Protein AF-A0A2V9Y7H0-F1 (afdb_monomer_lite)

Sequence (139 aa):
MRGFFAFCVASGWLQTNPAKALKAPSVRHIPTLPYNAAEWEKIVWALDAYKEIHRQSPMKMCQKLRALALLMRYSGIRISDAVSLTQDRIDKKGRLFLYQAKTGEPVWIPLPKLVLEALTICDDGNTHYFWSGLGKLKT

Foldseek 3Di:
DQVVQVVCCVVVVDVDRPCPPPDDDDDDDDDDDDDDPVRVVVVLVCLVCVCVVVVVDDPLVSLLVNLLVLCCVQVVDDSLCSLQDFPVQADPQRWGWDADPPPRDIDTGRRDPVSVVSQVSQCPVARGSRDPPPDDRDD

Secondary structure (DSSP, 8-state):
-HHHHHHHHHTTS-SS-GGGSSPPP-----PPPPPPHHHHHHHHHHHHHHHHH-TTS-HHHHHHHHHHHHHHHHH---HHHHHT-BGGGB-TTSEEEEE-TTT--EEEEEPPHHHHHHHHHT--SSSBSS--S-S----

Radius of gyration: 22.31 Å; chains: 1; bounding box: 46×35×58 Å

Structure (mmCIF, N/CA/C/O backbone):
data_AF-A0A2V9Y7H0-F1
#
_entry.id   AF-A0A2V9Y7H0-F1
#
loop_
_atom_site.group_PDB
_atom_site.id
_atom_site.type_symbol
_atom_site.label_atom_id
_atom_site.label_alt_id
_atom_site.label_comp_id
_atom_site.label_asym_id
_atom_site.label_entity_id
_atom_site.label_seq_id
_atom_site.pdbx_PDB_ins_code
_atom_site.Cartn_x
_atom_site.Cartn_y
_atom_site.Cartn_z
_atom_site.occupancy
_atom_site.B_iso_or_equiv
_atom_site.auth_seq_id
_atom_site.auth_comp_id
_atom_site.auth_asym_id
_atom_site.auth_atom_id
_atom_site.pdbx_PDB_model_num
ATOM 1 N N . MET A 1 1 ? -16.865 10.735 26.036 1.00 77.94 1 MET A N 1
ATOM 2 C CA . MET A 1 1 ? -17.541 11.245 27.255 1.00 77.94 1 MET A CA 1
ATOM 3 C C . MET A 1 1 ? -18.646 10.336 27.788 1.00 77.94 1 MET A C 1
ATOM 5 O O . MET A 1 1 ? -18.520 9.910 28.924 1.00 77.94 1 MET A O 1
ATOM 9 N N . ARG A 1 2 ? -19.689 9.966 27.022 1.00 86.62 2 ARG A N 1
ATOM 10 C CA . ARG A 1 2 ? -20.765 9.087 27.547 1.00 86.62 2 ARG A CA 1
ATOM 11 C C . ARG A 1 2 ? -20.278 7.731 28.072 1.00 86.62 2 ARG A C 1
ATOM 13 O O . ARG A 1 2 ? -20.721 7.326 29.138 1.00 86.62 2 ARG A O 1
ATOM 20 N N . GLY A 1 3 ? -19.361 7.074 27.353 1.00 89.75 3 GLY A N 1
ATOM 21 C CA . GLY A 1 3 ? -18.765 5.800 27.781 1.00 89.75 3 GLY A CA 1
ATOM 22 C C . GLY A 1 3 ? -17.920 5.923 29.053 1.00 89.75 3 GLY A C 1
ATOM 23 O O . GLY A 1 3 ? -18.039 5.096 29.944 1.00 89.75 3 GLY A O 1
ATOM 24 N N . PHE A 1 4 ? -17.151 7.007 29.186 1.00 92.88 4 PHE A N 1
ATOM 25 C CA . PHE A 1 4 ? -16.364 7.293 30.389 1.00 92.88 4 PHE A CA 1
ATOM 26 C C . PHE A 1 4 ? -17.251 7.463 31.632 1.00 92.88 4 PHE A C 1
ATOM 28 O O . PHE A 1 4 ? -17.041 6.792 32.633 1.00 92.88 4 PHE A O 1
ATOM 35 N N . PHE A 1 5 ? -18.307 8.282 31.561 1.00 94.38 5 PHE A N 1
ATOM 36 C CA . PHE A 1 5 ? -19.220 8.445 32.699 1.00 94.38 5 PHE A CA 1
ATOM 37 C C . PHE A 1 5 ? -20.080 7.206 32.969 1.00 94.38 5 PHE A C 1
ATOM 39 O O . PHE A 1 5 ? -20.456 6.977 34.112 1.00 94.38 5 PHE A O 1
ATOM 46 N N . ALA A 1 6 ? -20.377 6.390 31.952 1.00 93.75 6 ALA A N 1
ATOM 47 C CA . ALA A 1 6 ? -21.014 5.091 32.166 1.00 93.75 6 ALA A CA 1
ATOM 48 C C . ALA A 1 6 ? -20.104 4.154 32.977 1.00 93.75 6 ALA A C 1
ATOM 50 O O . ALA A 1 6 ? -20.582 3.511 33.906 1.00 93.75 6 ALA A O 1
ATOM 51 N N . PHE A 1 7 ? -18.799 4.147 32.685 1.00 94.88 7 PHE A N 1
ATOM 52 C CA . PHE A 1 7 ? -17.804 3.450 33.498 1.00 94.88 7 PHE A CA 1
ATOM 53 C C . PHE A 1 7 ? -17.752 4.002 34.932 1.00 94.88 7 PHE A C 1
ATOM 55 O O . PHE A 1 7 ? -17.840 3.223 35.869 1.00 94.88 7 PHE A O 1
ATOM 62 N N . CYS A 1 8 ? -17.699 5.324 35.134 1.00 95.31 8 CYS A N 1
ATOM 63 C CA . CYS A 1 8 ? -17.681 5.903 36.486 1.00 95.31 8 CYS A CA 1
ATOM 64 C C . CYS A 1 8 ? -18.932 5.566 37.312 1.00 95.31 8 CYS A C 1
ATOM 66 O O . CYS A 1 8 ? -18.821 5.381 38.520 1.00 95.31 8 CYS A O 1
ATOM 68 N N . VAL A 1 9 ? -20.107 5.474 36.678 1.00 95.25 9 VAL A N 1
ATOM 69 C CA . VAL A 1 9 ? -21.338 5.031 37.351 1.00 95.25 9 VAL A CA 1
ATOM 70 C C . VAL A 1 9 ? -21.275 3.543 37.696 1.00 95.25 9 VAL A C 1
ATOM 72 O O . VAL A 1 9 ? -21.584 3.171 38.822 1.00 95.25 9 VAL A O 1
ATOM 75 N N . ALA A 1 10 ? -20.819 2.695 36.769 1.00 95.06 10 ALA A N 1
ATOM 76 C CA . ALA A 1 10 ? -20.647 1.261 37.021 1.00 95.06 10 ALA A CA 1
ATOM 77 C C . ALA A 1 10 ? -19.619 0.974 38.132 1.00 95.06 10 ALA A C 1
ATOM 79 O O . ALA A 1 10 ? -19.797 0.046 38.914 1.00 95.06 10 ALA A O 1
ATOM 80 N N . SER A 1 11 ? -18.581 1.805 38.234 1.00 95.44 11 SER A N 1
ATOM 81 C CA . SER A 1 11 ? -17.563 1.753 39.289 1.00 95.44 11 SER A CA 1
ATOM 82 C C . SER A 1 11 ? -18.007 2.411 40.606 1.00 95.44 11 SER A C 1
ATOM 84 O O . SER A 1 11 ? -17.225 2.459 41.552 1.00 95.44 11 SER A O 1
ATOM 86 N N . GLY A 1 12 ? -19.229 2.954 40.680 1.00 94.25 12 GLY A N 1
ATOM 87 C CA . GLY A 1 12 ? -19.784 3.588 41.883 1.00 94.25 12 GLY A CA 1
ATOM 88 C C . GLY A 1 12 ? -19.212 4.970 42.221 1.00 94.25 12 GLY A C 1
ATOM 89 O O . GLY A 1 12 ? -19.507 5.514 43.280 1.00 94.25 12 GLY A O 1
ATOM 90 N N . TRP A 1 13 ? -18.401 5.563 41.343 1.00 95.62 13 TRP A N 1
ATOM 91 C CA . TRP A 1 13 ? -17.777 6.878 41.556 1.00 95.62 13 TRP A CA 1
ATOM 92 C C . TRP A 1 13 ? -18.730 8.037 41.266 1.00 95.62 13 TRP A C 1
ATOM 94 O O . TRP A 1 13 ? -18.530 9.154 41.737 1.00 95.62 13 TRP A O 1
ATOM 104 N N . LEU A 1 14 ? -19.764 7.779 40.468 1.00 93.25 14 LEU A N 1
ATOM 105 C CA . LEU A 1 14 ? -20.828 8.722 40.153 1.00 93.25 14 LEU A CA 1
ATOM 106 C C . LEU A 1 14 ? -22.178 8.029 40.287 1.00 93.25 14 LEU A C 1
ATOM 108 O O . LEU A 1 14 ? -22.329 6.866 39.936 1.00 93.25 14 LEU A O 1
ATOM 112 N N . GLN A 1 15 ? -23.184 8.770 40.738 1.00 91.75 15 GLN A N 1
ATOM 113 C CA . GLN A 1 15 ? -24.548 8.246 40.851 1.00 91.75 15 GLN A CA 1
ATOM 114 C C . GLN A 1 15 ? -25.296 8.282 39.512 1.00 91.75 15 GLN A C 1
ATOM 116 O O . GLN A 1 15 ? -26.168 7.461 39.245 1.00 91.75 15 GLN A O 1
ATOM 121 N N . THR A 1 16 ? -24.966 9.240 38.641 1.00 91.12 16 THR A N 1
ATOM 122 C CA . THR A 1 16 ? -25.641 9.423 37.351 1.00 91.12 16 THR A CA 1
ATOM 123 C C . THR A 1 16 ? -24.658 9.819 36.250 1.00 91.12 16 THR A C 1
ATOM 125 O O . THR A 1 16 ? -23.556 10.297 36.513 1.00 91.12 16 THR A O 1
ATOM 128 N N . ASN A 1 17 ? -25.049 9.598 34.989 1.00 91.75 17 ASN A N 1
ATOM 129 C CA . ASN A 1 17 ? -24.241 9.946 33.820 1.00 91.75 17 ASN A CA 1
ATOM 130 C C . ASN A 1 17 ? -24.643 11.334 33.279 1.00 91.75 17 ASN A C 1
ATOM 132 O O . ASN A 1 17 ? -25.646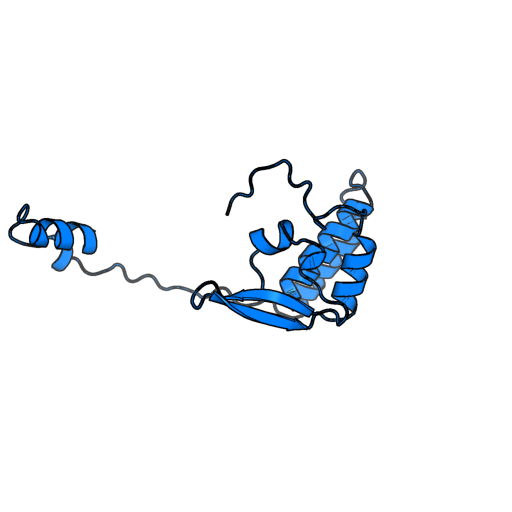 11.427 32.561 1.00 91.75 17 ASN A O 1
ATOM 136 N N . PRO A 1 18 ? -23.860 12.400 33.538 1.00 90.75 18 PRO A N 1
ATOM 137 C CA . PRO A 1 18 ? -24.207 13.761 33.118 1.00 90.75 18 PRO A CA 1
ATOM 138 C C . PRO A 1 18 ? -24.204 13.937 31.591 1.00 90.75 18 PRO A C 1
ATOM 140 O O . PRO A 1 18 ? -24.923 14.771 31.050 1.00 90.75 18 PRO A O 1
ATOM 143 N N . ALA A 1 19 ? -23.454 13.112 30.853 1.00 90.12 19 ALA A N 1
ATOM 144 C CA . ALA A 1 19 ? -23.386 13.195 29.393 1.00 90.12 19 ALA A CA 1
ATOM 145 C C . ALA A 1 19 ? -24.586 12.543 28.679 1.00 90.12 19 ALA A C 1
ATOM 147 O O . ALA A 1 19 ? -24.658 12.576 27.444 1.00 90.12 19 ALA A O 1
ATOM 148 N N . LYS A 1 20 ? -25.521 11.937 29.423 1.00 87.62 20 LYS A N 1
ATOM 149 C CA . LYS A 1 20 ? -26.718 11.295 28.860 1.00 87.62 20 LYS A CA 1
ATOM 150 C C . LYS A 1 20 ? -27.711 12.323 28.299 1.00 87.62 20 LYS A C 1
ATOM 152 O O . LYS A 1 20 ? -28.337 12.046 27.282 1.00 87.62 20 LYS A O 1
ATOM 157 N N . ALA A 1 21 ? -27.788 13.508 28.910 1.00 87.31 21 ALA A N 1
ATOM 158 C CA . ALA A 1 21 ? -28.668 14.601 28.487 1.00 87.31 21 ALA A CA 1
ATOM 159 C C . ALA A 1 21 ? -28.138 15.394 27.276 1.00 87.31 21 ALA A C 1
ATOM 161 O O . ALA A 1 21 ? -28.899 16.054 26.576 1.00 87.31 21 ALA A O 1
ATOM 162 N N . LEU A 1 22 ? -26.833 15.323 27.000 1.00 88.56 22 LEU A N 1
ATOM 163 C CA . LEU A 1 22 ? -26.222 16.033 25.877 1.00 88.56 22 LEU A CA 1
ATOM 164 C C . LEU A 1 22 ? -26.597 15.355 24.564 1.00 88.56 22 LEU A C 1
ATOM 166 O O . LEU A 1 22 ? -26.280 14.183 24.393 1.00 88.56 22 LEU A O 1
ATOM 170 N N . LYS A 1 23 ? -27.203 16.062 23.607 1.00 85.00 23 LYS A N 1
ATOM 171 C CA . LYS A 1 23 ? -27.418 15.532 22.250 1.00 85.00 23 LYS A CA 1
ATOM 172 C C . LYS A 1 23 ? -26.067 15.333 21.554 1.00 85.00 23 LYS A C 1
ATOM 174 O O . LYS A 1 23 ? -25.180 16.174 21.664 1.00 85.00 23 LYS A O 1
ATOM 179 N N . ALA A 1 24 ? -25.900 14.215 20.846 1.00 83.62 24 ALA A N 1
ATOM 180 C CA . ALA A 1 24 ? -24.690 14.003 20.058 1.00 83.62 24 ALA A CA 1
ATOM 181 C C . ALA A 1 24 ? -24.620 15.056 18.934 1.00 83.62 24 ALA A C 1
ATOM 183 O O . ALA A 1 24 ? -25.660 15.348 18.331 1.00 83.62 24 ALA A O 1
ATOM 184 N N . PRO A 1 25 ? -23.437 15.625 18.644 1.00 84.69 25 PRO A N 1
ATOM 185 C CA . PRO A 1 25 ? -23.288 16.534 17.520 1.00 84.69 25 PRO A CA 1
ATOM 186 C C . PRO A 1 25 ? -23.669 15.805 16.229 1.00 84.69 25 PRO A C 1
ATOM 188 O O . PRO A 1 25 ? -23.200 14.699 15.958 1.00 84.69 25 PRO A O 1
ATOM 191 N N . SER A 1 26 ? -24.547 16.423 15.445 1.00 84.44 26 SER A N 1
ATOM 192 C CA . SER A 1 26 ? -24.938 15.901 14.140 1.00 84.44 26 SER A CA 1
ATOM 193 C C . SER A 1 26 ? -23.890 16.322 13.120 1.00 84.44 26 SER A C 1
ATOM 195 O O . SER A 1 26 ? -23.922 17.446 12.625 1.00 84.44 26 SER A O 1
ATOM 197 N N . VAL A 1 27 ? -22.951 15.433 12.815 1.00 86.56 27 VAL A N 1
ATOM 198 C CA . VAL A 1 27 ? -21.958 15.668 11.765 1.00 86.56 27 VAL A CA 1
ATOM 199 C C . VAL A 1 27 ? -22.497 15.107 10.456 1.00 86.56 27 VAL A C 1
ATOM 201 O O . VAL A 1 27 ? -22.761 13.910 10.346 1.00 86.56 27 VAL A O 1
ATOM 204 N N . ARG A 1 28 ? -22.650 15.966 9.443 1.00 84.69 28 ARG A N 1
ATOM 205 C CA . ARG A 1 28 ? -22.936 15.517 8.079 1.00 84.69 28 ARG A CA 1
ATOM 206 C C . ARG A 1 28 ? -21.645 14.965 7.482 1.00 84.69 28 ARG A C 1
ATOM 208 O O . ARG A 1 28 ? -20.797 15.723 7.025 1.00 84.69 28 ARG A O 1
ATOM 215 N N . HIS A 1 29 ? -21.488 13.648 7.519 1.00 82.81 29 HIS A N 1
ATOM 216 C CA . HIS A 1 29 ? -20.353 12.987 6.892 1.00 82.81 29 HIS A CA 1
ATOM 217 C C . HIS A 1 29 ? -20.577 12.921 5.380 1.00 82.81 29 HIS A C 1
ATOM 219 O O . HIS A 1 29 ? -21.467 12.211 4.910 1.00 82.81 29 HIS A O 1
ATOM 225 N N . ILE A 1 30 ? -19.785 13.672 4.618 1.00 85.50 30 ILE A N 1
ATOM 226 C CA . ILE A 1 30 ? -19.732 13.526 3.164 1.00 85.50 30 ILE A CA 1
ATOM 227 C C . ILE A 1 30 ? -18.724 12.405 2.888 1.00 85.50 30 ILE A C 1
ATOM 229 O O . ILE A 1 30 ? -17.561 12.552 3.264 1.00 85.50 30 ILE A O 1
ATOM 233 N N . PRO A 1 31 ? -19.143 11.267 2.310 1.00 85.75 31 PRO A N 1
ATOM 234 C CA . PRO A 1 31 ? -18.224 10.173 2.041 1.00 85.75 31 PRO A CA 1
ATOM 235 C C . PRO A 1 31 ? -17.175 10.603 1.015 1.00 85.75 31 PRO A C 1
ATOM 237 O O . PRO A 1 31 ? -17.491 11.266 0.026 1.00 85.75 31 PRO A O 1
ATOM 240 N N . THR A 1 32 ? -15.929 10.189 1.231 1.00 85.75 32 THR A N 1
ATOM 241 C CA . THR A 1 32 ? -14.894 10.280 0.202 1.00 85.75 32 THR A CA 1
ATOM 242 C C . THR A 1 32 ? -15.293 9.377 -0.961 1.00 85.75 32 THR A C 1
ATOM 244 O O . THR A 1 32 ? -15.453 8.169 -0.786 1.00 85.75 32 THR A O 1
ATOM 247 N N . LEU A 1 33 ? -15.495 9.969 -2.137 1.00 88.56 33 LEU A N 1
ATOM 248 C CA . LEU A 1 33 ? -15.827 9.231 -3.350 1.00 88.56 33 LEU A CA 1
ATOM 249 C C . LEU A 1 33 ? -14.559 8.635 -3.980 1.00 88.56 33 LEU A C 1
ATOM 251 O O . LEU A 1 33 ? -13.479 9.216 -3.843 1.00 88.56 33 LEU A O 1
ATOM 255 N N . PRO A 1 34 ? -14.663 7.484 -4.666 1.00 88.00 34 PRO A N 1
ATOM 256 C CA . PRO A 1 34 ? -13.552 6.958 -5.444 1.00 88.00 34 PRO A CA 1
ATOM 257 C C . PRO A 1 34 ? -13.225 7.897 -6.609 1.00 88.00 34 PRO A C 1
ATOM 259 O O . PRO A 1 34 ? -14.119 8.537 -7.163 1.00 88.00 34 PRO A O 1
ATOM 262 N N . TYR A 1 35 ? -11.956 7.917 -7.018 1.00 92.12 35 TYR A N 1
ATOM 263 C CA . TYR A 1 35 ? -11.539 8.657 -8.205 1.00 92.12 35 TYR A CA 1
ATOM 264 C C . TYR A 1 35 ? -12.293 8.177 -9.443 1.00 92.12 35 TYR A C 1
ATOM 266 O O . TYR A 1 35 ? -12.372 6.968 -9.710 1.00 92.12 35 TYR A O 1
ATOM 274 N N . ASN A 1 36 ? -12.808 9.127 -10.216 1.00 94.56 36 ASN A N 1
ATOM 275 C CA . ASN A 1 36 ? -13.384 8.842 -11.523 1.00 94.56 36 ASN A CA 1
ATOM 276 C C . ASN A 1 36 ? -12.281 8.577 -12.570 1.00 94.56 36 ASN A C 1
ATOM 278 O O . ASN A 1 36 ? -11.086 8.711 -12.300 1.00 94.56 36 ASN A O 1
ATOM 282 N N . ALA A 1 37 ? -12.679 8.174 -13.779 1.00 94.56 37 ALA A N 1
ATOM 283 C CA . ALA A 1 37 ? -11.737 7.815 -14.841 1.00 94.56 37 ALA A CA 1
ATOM 284 C C . ALA A 1 37 ? -10.814 8.979 -15.250 1.00 94.56 37 ALA A C 1
ATOM 286 O O . ALA A 1 37 ? -9.615 8.769 -15.409 1.00 94.56 37 ALA A O 1
ATOM 287 N N . ALA A 1 38 ? -11.344 10.201 -15.348 1.00 96.94 38 ALA A N 1
ATOM 288 C CA . ALA A 1 38 ? -10.567 11.383 -15.724 1.00 96.94 38 ALA A CA 1
ATOM 289 C C . ALA A 1 38 ? -9.591 11.816 -14.617 1.00 96.94 38 ALA A C 1
ATOM 291 O O . ALA A 1 38 ? -8.480 12.263 -14.888 1.00 96.94 38 ALA A O 1
ATOM 292 N N . GLU A 1 39 ? -9.979 11.679 -13.349 1.00 96.31 39 GLU A N 1
ATOM 293 C CA . GLU A 1 39 ? -9.075 11.902 -12.215 1.00 96.31 39 GLU A CA 1
ATOM 294 C C . GLU A 1 39 ? -7.960 10.859 -12.179 1.00 96.31 39 GLU A C 1
ATOM 296 O O . GLU A 1 39 ? -6.799 11.201 -11.959 1.00 96.31 39 GLU A O 1
ATOM 301 N N . TRP A 1 40 ? -8.297 9.596 -12.441 1.00 95.69 40 TRP A N 1
ATOM 302 C CA . TRP A 1 40 ? -7.312 8.527 -12.522 1.00 95.69 40 TRP A CA 1
ATOM 303 C C . TRP A 1 40 ? -6.313 8.748 -13.661 1.00 95.69 40 TRP A C 1
ATOM 305 O O . TRP A 1 40 ? -5.112 8.597 -13.456 1.00 95.69 40 TRP A O 1
ATOM 315 N N . GLU A 1 41 ? -6.783 9.175 -14.831 1.00 96.31 41 GLU A N 1
ATOM 316 C CA . GLU A 1 41 ? -5.919 9.528 -15.959 1.00 96.31 41 GLU A CA 1
ATOM 317 C C . GLU A 1 41 ? -4.930 10.643 -15.593 1.00 96.31 41 GLU A C 1
ATOM 319 O O . GLU A 1 41 ? -3.734 10.513 -15.850 1.00 96.31 41 GLU A O 1
ATOM 324 N N . LYS A 1 42 ? -5.390 11.692 -14.897 1.00 97.31 42 LYS A N 1
ATOM 325 C CA . LYS A 1 42 ? -4.513 12.766 -14.399 1.00 97.31 42 LYS A CA 1
ATOM 326 C C . LYS A 1 42 ? -3.455 12.253 -13.423 1.00 97.31 42 LYS A C 1
ATOM 328 O O . LYS A 1 42 ? -2.315 12.708 -13.479 1.00 97.31 42 LYS A O 1
ATOM 333 N N . ILE A 1 43 ? -3.811 11.315 -12.541 1.00 96.12 43 ILE A N 1
ATOM 334 C CA . ILE A 1 43 ? -2.860 10.688 -11.610 1.00 96.12 43 ILE A CA 1
ATOM 335 C C . ILE A 1 43 ? -1.792 9.914 -12.388 1.00 96.12 43 ILE A C 1
ATOM 337 O O . ILE A 1 43 ? -0.603 10.092 -12.131 1.00 96.12 43 ILE A O 1
ATOM 341 N N . VAL A 1 44 ? -2.196 9.085 -13.354 1.00 94.88 44 VAL A N 1
ATOM 342 C CA . VAL A 1 44 ? -1.261 8.300 -14.175 1.00 94.88 44 VAL A CA 1
ATOM 343 C C . VAL A 1 44 ? -0.348 9.217 -14.989 1.00 94.88 44 VAL A C 1
ATOM 345 O O . VAL A 1 44 ? 0.866 9.029 -14.971 1.00 94.88 44 VAL A O 1
ATOM 348 N N . TRP A 1 45 ? -0.904 10.257 -15.612 1.00 96.00 45 TRP A N 1
ATOM 349 C CA . TRP A 1 45 ? -0.127 11.258 -16.341 1.00 96.00 45 TRP A CA 1
ATOM 350 C C . TRP A 1 45 ? 0.896 11.961 -15.441 1.00 96.00 45 TRP A C 1
ATOM 352 O O . TRP A 1 45 ? 2.055 12.114 -15.821 1.00 96.00 45 TRP A O 1
ATOM 362 N N . ALA A 1 46 ? 0.506 12.337 -14.220 1.00 96.25 46 ALA A N 1
ATOM 363 C CA . ALA A 1 46 ? 1.418 12.955 -13.261 1.00 96.25 46 ALA A CA 1
ATOM 364 C C . ALA A 1 46 ? 2.559 12.010 -12.844 1.00 96.25 46 ALA A C 1
ATOM 366 O O . ALA A 1 46 ? 3.684 12.466 -12.645 1.00 96.25 46 ALA A O 1
ATOM 367 N N . LEU A 1 47 ? 2.296 10.702 -12.743 1.00 95.19 47 LEU A N 1
ATOM 368 C CA . LEU A 1 47 ? 3.330 9.695 -12.477 1.00 95.19 47 LEU A CA 1
ATOM 369 C C . LEU A 1 47 ? 4.323 9.576 -13.640 1.00 95.19 47 LEU A C 1
ATOM 371 O O . LEU A 1 47 ? 5.518 9.422 -13.392 1.00 95.19 47 LEU A O 1
ATOM 375 N N . ASP A 1 48 ? 3.849 9.681 -14.882 1.00 91.69 48 ASP A N 1
ATOM 376 C CA . ASP A 1 48 ? 4.703 9.664 -16.078 1.00 91.69 48 ASP A CA 1
ATOM 377 C C . ASP A 1 48 ? 5.531 10.953 -16.210 1.00 91.69 48 ASP A C 1
ATOM 379 O O . ASP A 1 48 ? 6.731 10.904 -16.483 1.00 91.69 48 ASP A O 1
ATOM 383 N N . ALA A 1 49 ? 4.933 12.108 -15.916 1.00 94.50 49 ALA A N 1
ATOM 384 C CA . ALA A 1 49 ? 5.613 13.403 -15.932 1.00 94.50 49 ALA A CA 1
ATOM 385 C C . ALA A 1 49 ? 6.542 13.633 -14.722 1.00 94.50 49 ALA A C 1
ATOM 387 O O . ALA A 1 49 ? 7.344 14.572 -14.728 1.00 94.50 49 ALA A O 1
ATOM 388 N N . TYR A 1 50 ? 6.464 12.798 -13.679 1.00 94.25 50 TYR A N 1
ATOM 389 C CA . TYR A 1 50 ? 7.166 13.015 -12.410 1.00 94.25 50 TYR A CA 1
ATOM 390 C C . TYR A 1 50 ? 8.676 13.208 -12.592 1.00 94.25 50 TYR A C 1
ATOM 392 O O . TYR A 1 50 ? 9.262 14.091 -11.967 1.00 94.25 50 TYR A O 1
ATOM 400 N N . LYS A 1 51 ? 9.312 12.424 -13.471 1.00 92.81 51 LYS A N 1
ATOM 401 C CA . LYS A 1 51 ? 10.759 12.505 -13.724 1.00 92.81 51 LYS A CA 1
ATOM 402 C C . LYS A 1 51 ? 11.170 13.807 -14.421 1.00 92.81 51 LYS A C 1
ATOM 404 O O . LYS A 1 51 ? 12.241 14.336 -14.122 1.00 92.81 51 LYS A O 1
ATOM 409 N N . GLU A 1 52 ? 10.322 14.337 -15.298 1.00 93.19 52 GLU A N 1
ATOM 410 C CA . GLU A 1 52 ? 10.573 15.600 -16.001 1.00 93.19 52 GLU A CA 1
ATOM 411 C C . GLU A 1 52 ? 10.534 16.796 -15.047 1.00 93.19 52 GLU A C 1
ATOM 413 O O . GLU A 1 52 ? 11.341 17.720 -15.169 1.00 93.19 52 GLU A O 1
ATOM 418 N N . ILE A 1 53 ? 9.638 16.741 -14.057 1.00 92.75 53 ILE A N 1
ATOM 419 C CA . ILE A 1 53 ? 9.492 17.757 -13.008 1.00 92.75 53 ILE A CA 1
ATOM 420 C C . ILE A 1 53 ? 10.597 17.594 -11.952 1.00 92.75 53 ILE A C 1
ATOM 422 O O . ILE A 1 53 ? 11.268 18.556 -11.578 1.00 92.75 53 ILE A O 1
ATOM 426 N N . HIS A 1 54 ? 10.838 16.363 -11.498 1.00 92.88 54 HIS A N 1
ATOM 427 C CA . HIS A 1 54 ? 11.822 16.021 -10.472 1.00 92.88 54 HIS A CA 1
ATOM 428 C C . HIS A 1 54 ? 13.050 15.341 -11.084 1.00 92.88 54 HIS A C 1
ATOM 430 O O . HIS A 1 54 ? 13.349 14.172 -10.824 1.00 92.88 54 HIS A O 1
ATOM 436 N N . ARG A 1 55 ? 13.818 16.101 -11.874 1.00 92.69 55 ARG A N 1
ATOM 437 C CA . ARG A 1 55 ? 14.983 15.586 -12.621 1.00 92.69 55 ARG A CA 1
ATOM 438 C C . ARG A 1 55 ? 16.052 14.927 -11.750 1.00 92.69 55 ARG A C 1
ATOM 440 O O . ARG A 1 55 ? 16.739 14.028 -12.224 1.00 92.69 55 ARG A O 1
ATOM 447 N N . GLN A 1 56 ? 16.170 15.325 -10.485 1.00 94.00 56 GLN A N 1
ATOM 448 C CA . GLN A 1 56 ? 17.123 14.745 -9.531 1.00 94.00 56 GLN A CA 1
ATOM 449 C C . GLN A 1 56 ? 16.673 13.386 -8.970 1.00 94.00 56 GLN A C 1
ATOM 451 O O . GLN A 1 56 ? 17.507 12.619 -8.494 1.00 94.00 56 GLN A O 1
ATOM 456 N N . SER A 1 57 ? 15.380 13.051 -9.046 1.00 92.81 57 SER A N 1
ATOM 457 C CA . SER A 1 57 ? 14.869 11.780 -8.532 1.00 92.81 57 SER A CA 1
ATOM 458 C C . SER A 1 57 ? 15.430 10.601 -9.336 1.00 92.81 57 SER A C 1
ATOM 460 O O . SER A 1 57 ? 15.390 10.630 -10.573 1.00 92.81 57 SER A O 1
ATOM 462 N N . PRO A 1 58 ? 15.930 9.533 -8.688 1.00 93.06 58 PRO A N 1
ATOM 463 C CA . PRO A 1 58 ? 16.365 8.332 -9.394 1.00 93.06 58 PRO A CA 1
ATOM 464 C C . PRO A 1 58 ? 15.225 7.734 -10.227 1.00 93.06 58 PRO A C 1
ATOM 466 O O . PRO A 1 58 ? 14.079 7.703 -9.774 1.00 93.06 58 PRO A O 1
ATOM 469 N N . MET A 1 59 ? 15.529 7.199 -11.416 1.00 91.69 59 MET A N 1
ATOM 470 C CA . MET A 1 59 ? 14.524 6.534 -12.269 1.00 91.69 59 MET A CA 1
ATOM 471 C C . MET A 1 59 ? 13.761 5.451 -11.495 1.00 91.69 59 MET A C 1
ATOM 473 O O . MET A 1 59 ? 12.539 5.348 -11.549 1.00 91.69 59 MET A O 1
ATOM 477 N N . LYS A 1 60 ? 14.501 4.722 -10.664 1.00 91.50 60 LYS A N 1
ATOM 478 C CA . LYS A 1 60 ? 13.992 3.680 -9.785 1.00 91.50 60 LYS A CA 1
ATOM 479 C C . LYS A 1 60 ? 12.934 4.162 -8.793 1.00 91.50 60 LYS A C 1
ATOM 481 O O . LYS A 1 60 ? 11.956 3.470 -8.546 1.00 91.50 60 LYS A O 1
ATOM 486 N N . MET A 1 61 ? 13.100 5.368 -8.247 1.00 92.06 61 MET A N 1
ATOM 487 C CA . MET A 1 61 ? 12.100 5.975 -7.366 1.00 92.06 61 MET A CA 1
ATOM 488 C C . MET A 1 61 ? 10.809 6.281 -8.134 1.00 92.06 61 MET A C 1
ATOM 490 O O . MET A 1 61 ? 9.720 6.042 -7.624 1.00 92.06 61 MET A O 1
ATOM 494 N N . CYS A 1 62 ? 10.924 6.746 -9.380 1.00 93.94 62 CYS A N 1
ATOM 495 C CA . CYS A 1 62 ? 9.773 7.030 -10.241 1.00 93.94 62 CYS A CA 1
ATOM 496 C C . CYS A 1 62 ? 8.986 5.743 -10.547 1.00 93.94 62 CYS A C 1
ATOM 498 O O . CYS A 1 62 ? 7.762 5.710 -10.426 1.00 93.94 62 CYS A O 1
ATOM 500 N N . GLN A 1 63 ? 9.700 4.655 -10.856 1.00 94.88 63 GLN A N 1
ATOM 501 C CA . GLN A 1 63 ? 9.115 3.326 -11.065 1.00 94.88 63 GLN A CA 1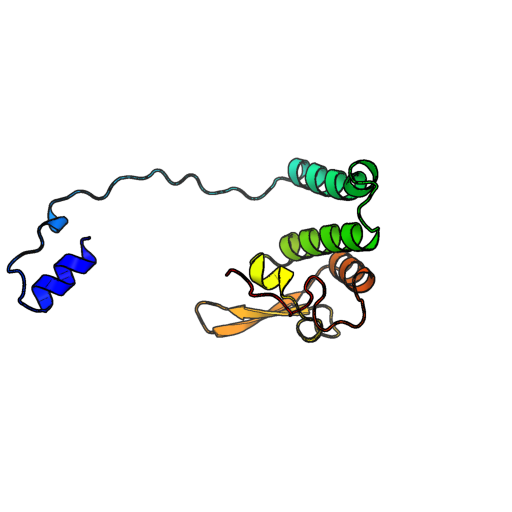
ATOM 502 C C . GLN A 1 63 ? 8.408 2.814 -9.802 1.00 94.88 63 GLN A C 1
ATOM 504 O O . GLN A 1 63 ? 7.255 2.390 -9.878 1.00 94.88 63 GLN A O 1
ATOM 509 N N . LYS A 1 64 ? 9.051 2.940 -8.632 1.00 95.12 64 LYS A N 1
ATOM 510 C CA . LYS A 1 64 ? 8.465 2.563 -7.336 1.00 95.12 64 LYS A CA 1
ATOM 511 C C . LYS A 1 64 ? 7.209 3.359 -7.006 1.00 95.12 64 LYS A C 1
ATOM 513 O O . LYS A 1 64 ? 6.228 2.774 -6.557 1.00 95.12 64 LYS A O 1
ATOM 518 N N . LEU A 1 65 ? 7.202 4.662 -7.278 1.00 95.75 65 LEU A N 1
ATOM 519 C CA . LEU A 1 65 ? 6.029 5.507 -7.069 1.00 95.75 65 LEU A CA 1
ATOM 520 C C . LEU A 1 65 ? 4.849 5.056 -7.943 1.00 95.75 65 LEU A C 1
ATOM 522 O O . LEU A 1 65 ? 3.728 4.922 -7.447 1.00 95.75 65 LEU A O 1
ATOM 526 N N . ARG A 1 66 ? 5.108 4.757 -9.223 1.00 96.31 66 ARG A N 1
ATOM 527 C CA . ARG A 1 66 ? 4.088 4.230 -10.139 1.00 96.31 66 ARG A CA 1
ATOM 528 C C . ARG A 1 66 ? 3.565 2.872 -9.672 1.00 96.31 66 ARG A C 1
ATOM 530 O O . ARG A 1 66 ? 2.354 2.691 -9.576 1.00 96.31 66 ARG A O 1
ATOM 537 N N . ALA A 1 67 ? 4.453 1.939 -9.335 1.00 97.12 67 ALA A N 1
ATOM 538 C CA . ALA A 1 67 ? 4.074 0.611 -8.859 1.00 97.12 67 ALA A CA 1
ATOM 539 C C . ALA A 1 67 ? 3.254 0.667 -7.558 1.00 97.12 67 ALA A C 1
ATOM 541 O O . ALA A 1 67 ? 2.249 -0.034 -7.447 1.00 97.12 67 ALA A O 1
ATOM 542 N N . LEU A 1 68 ? 3.615 1.544 -6.615 1.00 97.12 68 LEU A N 1
ATOM 543 C CA . LEU A 1 68 ? 2.871 1.745 -5.369 1.00 97.12 68 LEU A CA 1
ATOM 544 C C . LEU A 1 68 ? 1.445 2.255 -5.630 1.00 97.12 68 LEU A C 1
ATOM 546 O O . LEU A 1 68 ? 0.484 1.724 -5.069 1.00 97.12 68 LEU A O 1
ATOM 550 N N . ALA A 1 69 ? 1.290 3.248 -6.513 1.00 96.69 69 ALA A N 1
ATOM 551 C CA . ALA A 1 69 ? -0.022 3.787 -6.871 1.00 96.69 69 ALA A CA 1
ATOM 552 C C . ALA A 1 69 ? -0.918 2.730 -7.540 1.00 96.69 69 ALA A C 1
ATOM 554 O O . ALA A 1 69 ? -2.097 2.606 -7.199 1.00 96.69 69 ALA A O 1
ATOM 555 N N . LEU A 1 70 ? -0.355 1.932 -8.455 1.00 96.81 70 LEU A N 1
ATOM 556 C CA . LEU A 1 70 ? -1.063 0.837 -9.121 1.00 96.81 70 LEU A CA 1
ATOM 557 C C . LEU A 1 70 ? -1.457 -0.263 -8.128 1.00 96.81 70 LEU A C 1
ATOM 559 O O . LEU A 1 70 ? -2.612 -0.689 -8.109 1.00 96.81 70 LEU A O 1
ATOM 563 N N . LEU A 1 71 ? -0.535 -0.675 -7.257 1.00 97.25 71 LEU A N 1
ATOM 564 C CA . LEU A 1 71 ? -0.811 -1.645 -6.202 1.00 97.25 71 LEU A CA 1
ATOM 565 C C . LEU A 1 71 ? -1.990 -1.191 -5.338 1.00 97.25 71 LEU A C 1
ATOM 567 O O . LEU A 1 71 ? -2.956 -1.938 -5.188 1.00 97.25 71 LEU A O 1
ATOM 571 N N . MET A 1 72 ? -1.954 0.035 -4.815 1.00 95.69 72 MET A N 1
ATOM 572 C CA . MET A 1 72 ? -3.038 0.574 -3.988 1.00 95.69 72 MET A CA 1
ATOM 573 C C . MET A 1 72 ? -4.368 0.635 -4.749 1.00 95.69 72 MET A C 1
ATOM 575 O O . MET A 1 72 ? -5.403 0.243 -4.210 1.00 95.69 72 MET A O 1
ATOM 579 N N . ARG A 1 73 ? -4.345 1.072 -6.015 1.00 95.19 73 ARG A N 1
ATOM 580 C CA . ARG A 1 73 ? -5.548 1.200 -6.848 1.00 95.19 73 ARG A CA 1
ATOM 581 C C . ARG A 1 73 ? -6.267 -0.129 -7.063 1.00 95.19 73 ARG A C 1
ATOM 583 O O . ARG A 1 73 ? -7.496 -0.150 -7.019 1.00 95.19 73 ARG A O 1
ATOM 590 N N . TYR A 1 74 ? -5.514 -1.194 -7.330 1.00 95.69 74 TYR A N 1
ATOM 591 C CA . TYR A 1 74 ? -6.071 -2.485 -7.740 1.00 95.69 74 TYR A CA 1
ATOM 592 C C . TYR A 1 74 ? -6.210 -3.498 -6.599 1.00 95.69 74 TYR A C 1
ATOM 594 O O . TYR A 1 74 ? -6.973 -4.447 -6.744 1.00 95.69 74 TYR A O 1
ATOM 602 N N . SER A 1 75 ? -5.520 -3.305 -5.470 1.00 94.12 75 SER A N 1
ATOM 603 C CA . SER A 1 75 ? -5.641 -4.195 -4.302 1.00 94.12 75 SER A CA 1
ATOM 604 C C . SER A 1 75 ? -6.503 -3.627 -3.173 1.00 94.12 75 SER A C 1
ATOM 606 O O . SER A 1 75 ? -7.017 -4.393 -2.362 1.00 94.12 75 SER A O 1
ATOM 608 N N . GLY A 1 76 ? -6.670 -2.301 -3.098 1.00 91.19 76 GLY A N 1
ATOM 609 C CA . GLY A 1 76 ? -7.443 -1.649 -2.036 1.00 91.19 76 GLY A CA 1
ATOM 610 C C . GLY A 1 76 ? -6.826 -1.762 -0.636 1.00 91.19 76 GLY A C 1
ATOM 611 O O . GLY A 1 76 ? -7.524 -1.544 0.355 1.00 91.19 76 GLY A O 1
ATOM 612 N N . ILE A 1 77 ? -5.542 -2.115 -0.531 1.00 92.75 77 ILE A N 1
ATOM 613 C CA . ILE A 1 77 ? -4.840 -2.202 0.755 1.00 92.75 77 ILE A CA 1
ATOM 614 C C . ILE A 1 77 ? -4.520 -0.816 1.323 1.00 92.75 77 ILE A C 1
ATOM 616 O O . ILE A 1 77 ? -4.442 0.177 0.595 1.00 92.75 77 ILE A O 1
ATOM 620 N N . ARG A 1 78 ? -4.310 -0.744 2.643 1.00 91.06 78 ARG A N 1
ATOM 621 C CA . ARG A 1 78 ? -3.908 0.504 3.303 1.00 91.06 78 ARG A CA 1
ATOM 622 C C . ARG A 1 78 ? -2.514 0.913 2.845 1.00 91.06 78 ARG A C 1
ATOM 624 O O . ARG A 1 78 ? -1.666 0.066 2.584 1.00 91.06 78 ARG A O 1
ATOM 631 N N . ILE A 1 79 ? -2.257 2.220 2.822 1.00 92.56 79 ILE A N 1
ATOM 632 C CA . ILE A 1 79 ? -0.956 2.760 2.410 1.00 92.56 79 ILE A CA 1
ATOM 633 C C . ILE A 1 79 ? 0.203 2.208 3.253 1.00 92.56 79 ILE A C 1
ATOM 635 O O . ILE A 1 79 ? 1.255 1.906 2.701 1.00 92.56 79 ILE A O 1
ATOM 639 N N . SER A 1 80 ? 0.001 2.008 4.561 1.00 91.56 80 SER A N 1
ATOM 640 C CA . SER A 1 80 ? 1.003 1.399 5.444 1.00 91.56 80 SER A CA 1
ATOM 641 C C . SER A 1 80 ? 1.383 -0.008 4.992 1.00 91.56 80 SER A C 1
ATOM 643 O O . SER A 1 80 ? 2.566 -0.325 4.921 1.00 91.56 80 SER A O 1
ATOM 645 N N . ASP A 1 81 ? 0.376 -0.811 4.646 1.00 92.31 81 ASP A N 1
ATOM 646 C CA . ASP A 1 81 ? 0.516 -2.210 4.241 1.00 92.31 81 ASP A CA 1
ATOM 647 C C . ASP A 1 81 ? 1.112 -2.307 2.828 1.00 92.31 81 ASP A C 1
ATOM 649 O O . ASP A 1 81 ? 1.876 -3.220 2.528 1.00 92.31 81 ASP A O 1
ATOM 653 N N . ALA A 1 82 ? 0.800 -1.339 1.959 1.00 95.06 82 ALA A N 1
ATOM 654 C CA . ALA A 1 82 ? 1.390 -1.231 0.630 1.00 95.06 82 ALA A CA 1
ATOM 655 C C . ALA A 1 82 ? 2.883 -0.893 0.695 1.00 95.06 82 ALA A C 1
ATOM 657 O O . ALA A 1 82 ? 3.686 -1.523 0.014 1.00 95.06 82 ALA A O 1
ATOM 658 N N . VAL A 1 83 ? 3.268 0.086 1.520 1.00 94.12 83 VAL A N 1
ATOM 659 C CA . VAL A 1 83 ? 4.671 0.510 1.664 1.00 94.12 83 VAL A CA 1
ATOM 660 C C . VAL A 1 83 ? 5.522 -0.599 2.286 1.00 94.12 83 VAL A C 1
ATOM 662 O O . VAL A 1 83 ? 6.665 -0.797 1.873 1.00 94.12 83 VAL A O 1
ATOM 665 N N . SER A 1 84 ? 4.968 -1.344 3.243 1.00 92.81 84 SER A N 1
ATOM 666 C CA . SER A 1 84 ? 5.629 -2.481 3.891 1.00 92.81 84 SER A CA 1
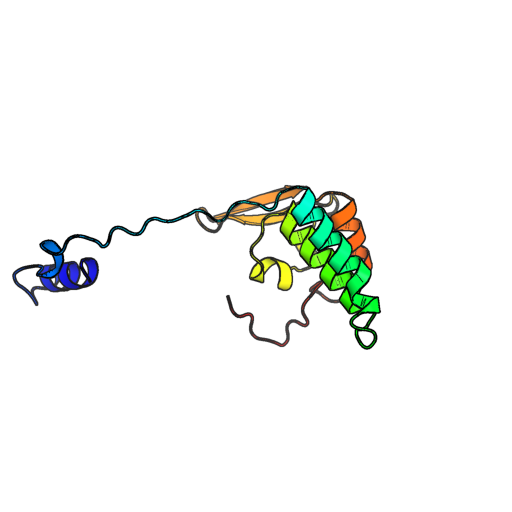ATOM 667 C C . SER A 1 84 ? 5.431 -3.814 3.162 1.00 92.81 84 SER A C 1
ATOM 669 O O . SER A 1 84 ? 5.728 -4.867 3.724 1.00 92.81 84 SER A O 1
ATOM 671 N N . LEU A 1 85 ? 4.960 -3.798 1.911 1.00 94.81 85 LEU A N 1
ATOM 672 C CA . LEU A 1 85 ? 4.724 -5.025 1.162 1.00 94.81 85 LEU A CA 1
ATOM 673 C C . LEU A 1 85 ? 6.035 -5.781 0.907 1.00 94.81 85 LEU A C 1
ATOM 675 O O . LEU A 1 85 ? 6.974 -5.250 0.302 1.00 94.81 85 LEU A O 1
ATOM 679 N N . THR A 1 86 ? 6.047 -7.047 1.315 1.00 94.50 86 THR A N 1
ATOM 680 C CA . THR A 1 86 ? 7.131 -7.995 1.066 1.00 94.50 86 THR A CA 1
ATOM 681 C C . THR A 1 86 ? 6.833 -8.912 -0.117 1.00 94.50 86 THR A C 1
ATOM 683 O O . THR A 1 86 ? 5.675 -9.142 -0.473 1.00 94.50 86 THR A O 1
ATOM 686 N N . GLN A 1 87 ? 7.883 -9.442 -0.742 1.00 92.62 87 GLN A N 1
ATOM 687 C CA . GLN A 1 87 ? 7.758 -10.265 -1.953 1.00 92.62 87 GLN A CA 1
ATOM 688 C C . GLN A 1 87 ? 7.012 -11.587 -1.720 1.00 92.62 87 GLN A C 1
ATOM 690 O O . GLN A 1 87 ? 6.252 -12.029 -2.578 1.00 92.62 87 GLN A O 1
ATOM 695 N N . ASP A 1 88 ? 7.165 -12.194 -0.541 1.00 94.06 88 ASP A N 1
ATOM 696 C CA . ASP A 1 88 ? 6.519 -13.459 -0.159 1.00 94.06 88 ASP A CA 1
ATOM 697 C C . ASP A 1 88 ? 4.988 -13.359 -0.055 1.00 94.06 88 ASP A C 1
ATOM 699 O O . ASP A 1 88 ? 4.292 -14.376 -0.053 1.00 94.06 88 ASP A O 1
ATOM 703 N N . ARG A 1 89 ? 4.444 -12.136 -0.011 1.00 95.19 89 ARG A N 1
ATOM 704 C CA . ARG A 1 89 ? 2.997 -11.890 0.001 1.00 95.19 89 ARG A CA 1
ATOM 705 C C . ARG A 1 89 ? 2.348 -12.061 -1.364 1.00 95.19 89 ARG A C 1
ATOM 707 O O . ARG A 1 89 ? 1.121 -12.069 -1.424 1.00 95.19 89 ARG A O 1
ATOM 714 N N . ILE A 1 90 ? 3.122 -12.184 -2.439 1.00 96.00 90 ILE A N 1
ATOM 715 C CA . ILE A 1 90 ? 2.601 -12.424 -3.784 1.00 96.00 90 ILE A CA 1
ATOM 716 C C . ILE A 1 90 ? 2.933 -13.858 -4.184 1.00 96.00 90 ILE A C 1
ATOM 718 O O . ILE A 1 90 ? 4.096 -14.253 -4.238 1.00 96.00 90 ILE A O 1
ATOM 722 N N . ASP A 1 91 ? 1.905 -14.657 -4.466 1.00 94.75 91 ASP A N 1
ATOM 723 C CA . ASP A 1 91 ? 2.120 -16.032 -4.909 1.00 94.75 91 ASP A CA 1
ATOM 724 C C . ASP A 1 91 ? 2.544 -16.121 -6.384 1.00 94.75 91 ASP A C 1
ATOM 726 O O . ASP A 1 91 ? 2.455 -15.175 -7.168 1.00 94.75 91 ASP A O 1
ATOM 730 N N . LYS A 1 92 ? 2.938 -17.327 -6.805 1.00 92.94 92 LYS A N 1
ATOM 731 C CA . LYS A 1 92 ? 3.313 -17.624 -8.199 1.00 92.94 92 LYS A CA 1
ATOM 732 C C . LYS A 1 92 ? 2.177 -17.405 -9.208 1.00 92.94 92 LYS A C 1
ATOM 734 O O . LYS A 1 92 ? 2.431 -17.401 -10.408 1.00 92.94 92 LYS A O 1
ATOM 739 N N . LYS A 1 93 ? 0.930 -17.271 -8.744 1.00 94.44 93 LYS A N 1
ATOM 740 C CA . LYS A 1 93 ? -0.248 -16.983 -9.574 1.00 94.44 93 LYS A CA 1
ATOM 741 C C . LYS A 1 93 ? -0.543 -15.478 -9.642 1.00 94.44 93 LYS A C 1
ATOM 743 O O . LYS A 1 93 ? -1.546 -15.100 -10.242 1.00 94.44 93 LYS A O 1
ATOM 748 N N . GLY A 1 94 ? 0.298 -14.631 -9.041 1.00 95.44 94 GLY A N 1
ATOM 749 C CA . GLY A 1 94 ? 0.128 -13.181 -9.034 1.00 95.44 94 GLY A CA 1
ATOM 750 C C . GLY A 1 94 ? -0.967 -12.699 -8.083 1.00 95.44 94 GLY A C 1
ATOM 751 O O . GLY A 1 94 ? -1.602 -11.676 -8.342 1.00 95.44 94 GLY A O 1
ATOM 752 N N . ARG A 1 95 ? -1.245 -13.442 -7.008 1.00 96.94 95 ARG A N 1
ATOM 753 C CA . ARG A 1 95 ? -2.260 -13.080 -6.012 1.00 96.94 95 ARG A CA 1
ATOM 754 C C . ARG A 1 95 ? -1.599 -12.552 -4.749 1.00 96.94 95 ARG A C 1
ATOM 756 O O . ARG A 1 95 ? -0.687 -13.180 -4.217 1.00 96.94 95 ARG A O 1
ATOM 763 N N . LEU A 1 96 ? -2.108 -11.430 -4.255 1.00 96.75 96 LEU A N 1
ATOM 764 C CA . LEU A 1 96 ? -1.704 -10.818 -2.998 1.00 96.75 96 LEU A CA 1
ATOM 765 C C . LEU A 1 96 ? -2.390 -11.508 -1.815 1.00 96.75 96 LEU A C 1
ATOM 767 O O . LEU A 1 96 ? -3.618 -11.603 -1.780 1.00 96.75 96 LEU A O 1
ATOM 771 N N . PHE A 1 97 ? -1.601 -11.938 -0.838 1.00 96.25 97 PHE A N 1
ATOM 772 C CA . PHE A 1 97 ? -2.055 -12.548 0.405 1.00 96.25 97 PHE A CA 1
ATOM 773 C C . PHE A 1 97 ? -2.235 -11.519 1.523 1.00 96.25 97 PHE A C 1
ATOM 775 O O . PHE A 1 97 ? -1.291 -10.809 1.878 1.00 96.25 97 PHE A O 1
ATOM 782 N N . LEU A 1 98 ? -3.417 -11.490 2.140 1.00 92.50 98 LEU A N 1
ATOM 783 C CA . LEU A 1 98 ? -3.766 -10.574 3.230 1.00 92.50 98 LEU A CA 1
ATOM 784 C C . LEU A 1 98 ? -4.523 -11.291 4.348 1.00 92.50 98 LEU A C 1
ATOM 786 O O . LEU A 1 98 ? -5.144 -12.325 4.126 1.00 92.50 98 LEU A O 1
ATOM 790 N N . TYR A 1 99 ? -4.535 -10.677 5.530 1.00 89.75 99 TYR A N 1
ATOM 791 C CA . TYR A 1 99 ? -5.429 -11.050 6.624 1.00 89.75 99 TYR A CA 1
ATOM 792 C C . TYR A 1 99 ? -6.501 -9.978 6.809 1.00 89.75 99 TYR A C 1
ATOM 794 O O . TYR A 1 99 ? -6.203 -8.780 6.841 1.00 89.75 99 TYR A O 1
ATOM 802 N N . GLN A 1 100 ? -7.759 -10.392 6.948 1.00 82.94 100 GLN A N 1
ATOM 803 C CA . GLN A 1 100 ? -8.850 -9.468 7.239 1.00 82.94 100 GLN A CA 1
ATOM 804 C C . GLN A 1 100 ? -8.711 -8.908 8.656 1.00 82.94 100 GLN A C 1
ATOM 806 O O . GLN A 1 100 ? -8.714 -9.650 9.630 1.00 82.94 100 GLN A O 1
ATOM 811 N N . ALA A 1 101 ? -8.672 -7.581 8.791 1.00 81.50 101 ALA A N 1
ATOM 812 C CA . ALA A 1 101 ? -8.449 -6.931 10.086 1.00 81.50 101 ALA A CA 1
ATOM 813 C C . ALA A 1 101 ? -9.506 -7.273 11.157 1.00 81.50 101 ALA A C 1
ATOM 815 O O . ALA A 1 101 ? -9.207 -7.213 12.344 1.00 81.50 101 ALA A O 1
ATOM 816 N N . LYS A 1 102 ? -10.744 -7.598 10.754 1.00 83.25 102 LYS A N 1
ATOM 817 C CA . LYS A 1 102 ? -11.850 -7.864 11.688 1.00 83.25 102 LYS A CA 1
ATOM 818 C C . LYS A 1 102 ? -11.975 -9.338 12.078 1.00 83.25 102 LYS A C 1
ATOM 820 O O . LYS A 1 102 ? -12.221 -9.628 13.240 1.00 83.25 102 LYS A O 1
ATOM 825 N N . THR A 1 103 ? -11.886 -10.243 11.108 1.00 87.00 103 THR A N 1
ATOM 826 C CA . THR A 1 103 ? -12.127 -11.687 11.290 1.00 87.00 103 THR A CA 1
ATOM 827 C C . THR A 1 103 ? -10.829 -12.476 11.449 1.00 87.00 103 THR A C 1
ATOM 829 O O . THR A 1 103 ? -10.856 -13.590 11.955 1.00 87.00 103 THR A O 1
ATOM 832 N N . GLY A 1 104 ? -9.694 -11.912 11.023 1.00 89.19 104 GLY A N 1
ATOM 833 C CA . GLY A 1 104 ? -8.409 -12.605 10.952 1.00 89.19 104 GLY A CA 1
ATOM 834 C C . GLY A 1 104 ? -8.307 -13.605 9.799 1.00 89.19 104 GLY A C 1
ATOM 835 O O . GLY A 1 104 ? -7.282 -14.268 9.673 1.00 89.19 104 GLY A O 1
ATOM 836 N N . GLU A 1 105 ? -9.332 -13.729 8.953 1.00 91.19 105 GLU A N 1
ATOM 837 C CA . GLU A 1 105 ? -9.349 -14.735 7.892 1.00 91.19 105 GLU A CA 1
ATOM 838 C C . GLU A 1 105 ? -8.380 -14.387 6.746 1.00 91.19 105 GLU A C 1
ATOM 840 O O . GLU A 1 105 ? -8.257 -13.211 6.370 1.00 91.19 105 GLU A O 1
ATOM 845 N N . PRO A 1 106 ? -7.689 -15.393 6.175 1.00 92.81 106 PRO A N 1
ATOM 846 C CA . PRO A 1 106 ? -6.810 -15.205 5.029 1.00 92.81 106 PRO A CA 1
ATOM 847 C C . PRO A 1 106 ? -7.597 -14.920 3.744 1.00 92.81 106 PRO A C 1
ATOM 849 O O . PRO A 1 106 ? -8.565 -15.609 3.425 1.00 92.81 106 PRO A O 1
ATOM 852 N N . VAL A 1 107 ? -7.134 -13.951 2.953 1.00 93.44 107 VAL A N 1
ATOM 853 C CA . VAL A 1 107 ? -7.724 -13.574 1.660 1.00 93.44 107 VAL A CA 1
ATOM 854 C C . VAL A 1 107 ? -6.642 -13.474 0.590 1.00 93.44 107 VAL A C 1
ATOM 856 O O . VAL A 1 107 ? -5.536 -12.998 0.841 1.00 93.44 107 VAL A O 1
ATOM 859 N N . TRP A 1 108 ? -6.994 -13.903 -0.623 1.00 95.44 108 TRP A N 1
ATOM 860 C CA . TRP A 1 108 ? -6.158 -13.803 -1.816 1.00 95.44 108 TRP A CA 1
ATOM 861 C C . TRP A 1 108 ? -6.797 -12.860 -2.830 1.00 95.44 108 TRP A C 1
ATOM 863 O O . TRP A 1 108 ? -7.900 -13.124 -3.308 1.00 95.44 108 TRP A O 1
ATOM 873 N N . ILE A 1 109 ? -6.093 -11.788 -3.187 1.00 95.31 109 ILE A N 1
ATOM 874 C CA . ILE A 1 109 ? -6.555 -10.803 -4.169 1.00 95.31 109 ILE A CA 1
ATOM 875 C C . ILE A 1 109 ? -5.765 -10.992 -5.468 1.00 95.31 109 ILE A C 1
ATOM 877 O O . ILE A 1 109 ? -4.551 -10.789 -5.458 1.00 95.31 109 ILE A O 1
ATOM 881 N N . PRO A 1 110 ? -6.399 -11.374 -6.590 1.00 97.00 110 PRO A N 1
ATOM 882 C CA . PRO A 1 110 ? -5.704 -11.452 -7.870 1.00 97.00 110 PRO A CA 1
ATOM 883 C C . PRO A 1 110 ? -5.267 -10.056 -8.321 1.00 97.00 110 PRO A C 1
ATOM 885 O O . PRO A 1 110 ? -6.098 -9.156 -8.452 1.00 97.00 110 PRO A O 1
ATOM 888 N N . LEU A 1 111 ? -3.967 -9.872 -8.561 1.00 97.62 111 LEU A N 1
ATOM 889 C CA . LEU A 1 111 ? -3.438 -8.612 -9.068 1.00 97.62 111 LEU A CA 1
ATOM 890 C C . LEU A 1 111 ? -3.458 -8.609 -10.605 1.00 97.62 111 LEU A C 1
ATOM 892 O O . LEU A 1 111 ? -3.076 -9.600 -11.231 1.00 97.62 111 LEU A O 1
ATOM 896 N N . PRO A 1 112 ? -3.861 -7.497 -11.243 1.00 97.56 112 PRO A N 1
ATOM 897 C CA . PRO A 1 112 ? -3.748 -7.352 -12.688 1.00 97.56 112 PRO A CA 1
ATOM 898 C C . PRO A 1 112 ? -2.295 -7.442 -13.164 1.00 97.56 112 PRO A C 1
ATOM 900 O O . PRO A 1 112 ? -1.375 -6.999 -12.475 1.00 97.56 112 PRO A O 1
ATOM 903 N N . LYS A 1 113 ? -2.098 -7.919 -14.400 1.00 97.25 113 LYS A N 1
ATOM 904 C CA . LYS A 1 113 ? -0.769 -8.084 -15.01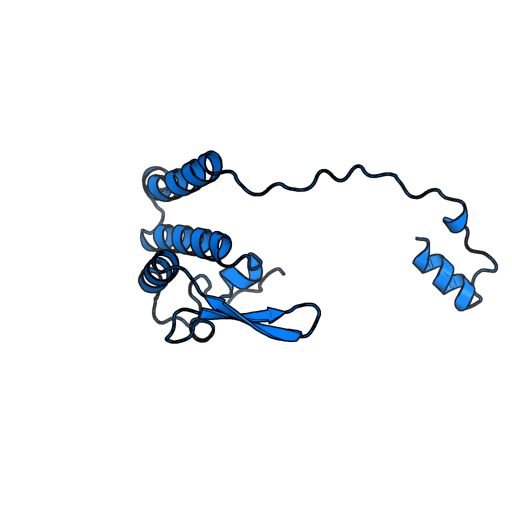4 1.00 97.25 113 LYS A CA 1
ATOM 905 C C . LYS A 1 113 ? 0.084 -6.812 -14.950 1.00 97.25 113 LYS A C 1
ATOM 907 O O . LYS A 1 113 ? 1.249 -6.889 -14.588 1.00 97.25 113 LYS A O 1
ATOM 912 N N . LEU A 1 114 ? -0.520 -5.647 -15.204 1.00 96.69 114 LEU A N 1
ATOM 913 C CA . LEU A 1 114 ? 0.173 -4.354 -15.155 1.00 96.69 114 LEU A CA 1
ATOM 914 C C . LEU A 1 114 ? 0.787 -4.057 -13.776 1.00 96.69 114 LEU A C 1
ATOM 916 O O . LEU A 1 114 ? 1.818 -3.398 -13.686 1.00 96.69 114 LEU A O 1
ATOM 920 N N . VAL A 1 115 ? 0.152 -4.523 -12.693 1.00 97.38 115 VAL A N 1
ATOM 921 C CA . VAL A 1 115 ? 0.645 -4.318 -11.324 1.00 97.38 115 VAL A CA 1
ATOM 922 C C . VAL A 1 115 ? 1.839 -5.228 -11.084 1.00 97.38 115 VAL A C 1
ATOM 924 O O . VAL A 1 115 ? 2.850 -4.779 -10.559 1.00 97.38 115 VAL A O 1
ATOM 927 N N . LEU A 1 116 ? 1.735 -6.489 -11.509 1.00 97.69 116 LEU A N 1
ATOM 928 C CA . LEU A 1 116 ? 2.813 -7.469 -11.388 1.00 97.69 116 LEU A CA 1
ATOM 929 C C . LEU A 1 116 ? 4.052 -7.023 -12.169 1.00 97.69 116 LEU A C 1
ATOM 931 O O . LEU A 1 116 ? 5.139 -7.001 -11.608 1.00 97.69 116 LEU A O 1
ATOM 935 N N . GLU A 1 117 ? 3.881 -6.579 -13.416 1.00 97.19 117 GLU A N 1
ATOM 936 C CA . GLU A 1 117 ? 4.969 -6.037 -14.240 1.00 97.19 117 GLU A CA 1
ATOM 937 C C . GLU A 1 117 ? 5.637 -4.826 -13.572 1.00 97.19 117 GLU A C 1
ATOM 939 O O . GLU A 1 117 ? 6.864 -4.756 -13.495 1.00 97.19 117 GLU A O 1
ATOM 944 N N . ALA A 1 118 ? 4.843 -3.900 -13.023 1.00 96.62 118 ALA A N 1
ATOM 945 C CA . ALA A 1 118 ? 5.371 -2.739 -12.312 1.00 96.62 118 ALA A CA 1
ATOM 946 C C . ALA A 1 118 ? 6.144 -3.130 -11.038 1.00 96.62 118 ALA A C 1
ATOM 948 O O . ALA A 1 118 ? 7.185 -2.540 -10.749 1.00 96.62 118 ALA A O 1
ATOM 949 N N . LEU A 1 119 ? 5.667 -4.132 -10.293 1.00 96.19 119 LEU A N 1
ATOM 950 C CA . LEU A 1 119 ? 6.349 -4.649 -9.103 1.00 96.19 119 LEU A CA 1
ATOM 951 C C . LEU A 1 119 ? 7.652 -5.371 -9.454 1.00 96.19 119 LEU A C 1
ATOM 953 O O . LEU A 1 119 ? 8.647 -5.160 -8.768 1.00 96.19 119 LEU A O 1
ATOM 957 N N . THR A 1 120 ? 7.678 -6.153 -10.536 1.00 95.06 120 THR A N 1
ATOM 958 C CA . THR A 1 120 ? 8.896 -6.824 -11.019 1.00 95.06 120 THR A CA 1
ATOM 959 C C . THR A 1 120 ? 9.983 -5.820 -11.398 1.00 95.06 120 THR A C 1
ATOM 961 O O . THR A 1 120 ? 11.144 -6.031 -11.069 1.00 95.06 120 THR A O 1
ATOM 964 N N . ILE A 1 121 ? 9.627 -4.694 -12.025 1.00 93.75 121 ILE A N 1
ATOM 965 C CA . ILE A 1 121 ? 10.588 -3.617 -12.337 1.00 93.75 121 ILE A CA 1
ATOM 966 C C . ILE A 1 121 ? 11.194 -3.009 -11.059 1.00 93.75 121 ILE A C 1
ATOM 968 O O . ILE A 1 121 ? 12.329 -2.534 -11.070 1.00 93.75 121 ILE A O 1
ATOM 972 N N . CYS A 1 122 ? 10.437 -3.010 -9.962 1.00 91.94 122 CYS A N 1
ATOM 973 C CA . CYS A 1 122 ? 10.850 -2.454 -8.674 1.00 91.94 122 CYS A CA 1
ATOM 974 C C . CYS A 1 122 ? 11.595 -3.449 -7.776 1.00 91.94 122 CYS A C 1
ATOM 976 O O . CYS A 1 122 ? 11.914 -3.090 -6.638 1.00 91.94 122 CYS A O 1
ATOM 978 N N . ASP A 1 123 ? 11.800 -4.684 -8.240 1.00 89.25 123 ASP A N 1
ATOM 979 C CA . ASP A 1 123 ? 12.486 -5.718 -7.481 1.00 89.25 123 ASP A CA 1
ATOM 980 C C . ASP A 1 123 ? 13.995 -5.455 -7.450 1.00 89.25 123 ASP A C 1
ATOM 982 O O . ASP A 1 123 ? 14.682 -5.391 -8.471 1.00 89.25 123 ASP A O 1
ATOM 986 N N . ASP A 1 124 ? 14.502 -5.303 -6.231 1.00 87.38 124 ASP A N 1
ATOM 987 C CA . ASP A 1 124 ? 15.885 -4.936 -5.946 1.00 87.38 124 ASP A CA 1
ATOM 988 C C . ASP A 1 124 ? 16.652 -6.079 -5.281 1.00 87.38 124 ASP A C 1
ATOM 990 O O . ASP A 1 124 ? 17.750 -5.856 -4.775 1.00 87.38 124 ASP A O 1
ATOM 994 N N . GLY A 1 125 ? 16.044 -7.268 -5.194 1.00 85.38 125 GLY A N 1
ATOM 995 C CA . GLY A 1 125 ? 16.513 -8.364 -4.346 1.00 85.38 125 GLY A CA 1
ATOM 996 C C . GLY A 1 125 ? 16.309 -8.110 -2.845 1.00 85.38 125 GLY A C 1
ATOM 997 O O . GLY A 1 125 ? 16.765 -8.895 -2.018 1.00 85.38 125 GLY A O 1
ATOM 998 N N . ASN A 1 126 ? 15.630 -7.018 -2.478 1.00 88.06 126 ASN A N 1
ATOM 999 C CA . ASN A 1 126 ? 15.286 -6.695 -1.096 1.00 88.06 126 ASN A CA 1
ATOM 1000 C C . ASN A 1 126 ? 13.966 -7.356 -0.692 1.00 88.06 126 ASN A C 1
ATOM 1002 O O . ASN A 1 126 ? 13.050 -7.476 -1.500 1.00 88.06 126 ASN A O 1
ATOM 1006 N N . THR A 1 127 ? 13.812 -7.676 0.596 1.00 91.69 127 THR A N 1
ATOM 1007 C CA . THR A 1 127 ? 12.581 -8.287 1.134 1.00 91.69 127 THR A CA 1
ATOM 1008 C C . THR A 1 127 ? 11.321 -7.473 0.830 1.00 91.69 127 THR A C 1
ATOM 1010 O O . THR A 1 127 ? 10.267 -8.048 0.573 1.00 91.69 127 THR A O 1
ATOM 1013 N N . HIS A 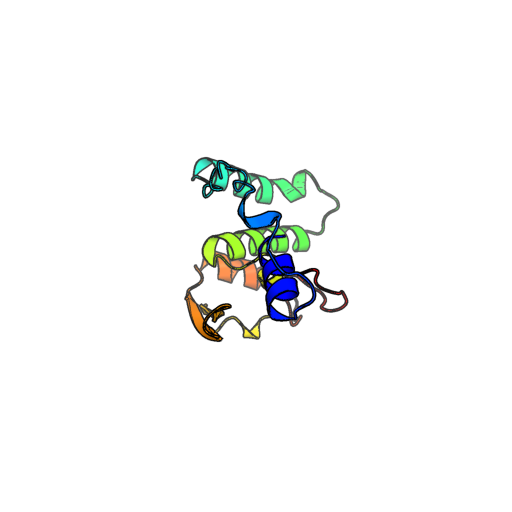1 128 ? 11.426 -6.143 0.861 1.00 93.50 128 HIS A N 1
ATOM 1014 C CA . HIS A 1 128 ? 10.324 -5.214 0.626 1.00 93.50 128 HIS A CA 1
ATOM 1015 C C . HIS A 1 128 ? 10.492 -4.505 -0.720 1.00 93.50 128 HIS A C 1
ATOM 1017 O O . HIS A 1 128 ? 11.601 -4.110 -1.085 1.00 93.50 128 HIS A O 1
ATOM 1023 N N . TYR A 1 129 ? 9.383 -4.244 -1.415 1.00 93.88 129 TYR A N 1
ATOM 1024 C CA . TYR A 1 129 ? 9.415 -3.504 -2.684 1.00 93.88 129 TYR A CA 1
ATOM 1025 C C . TYR A 1 129 ? 9.751 -2.016 -2.489 1.00 93.88 129 TYR A C 1
ATOM 1027 O O . TYR A 1 129 ? 10.570 -1.439 -3.213 1.00 93.88 129 TYR A O 1
ATOM 1035 N N . PHE A 1 130 ? 9.135 -1.378 -1.488 1.00 93.81 130 PHE A N 1
ATOM 1036 C CA . PHE A 1 130 ? 9.122 0.086 -1.350 1.00 93.81 130 PHE A CA 1
ATOM 1037 C C . PHE A 1 130 ? 9.829 0.613 -0.103 1.00 93.81 130 PHE A C 1
ATOM 1039 O O . PHE A 1 130 ? 9.935 1.826 0.075 1.00 93.81 130 PHE A O 1
ATOM 1046 N N . TRP A 1 131 ? 10.322 -0.273 0.759 1.00 89.81 131 TRP A N 1
ATOM 1047 C CA . TRP A 1 131 ? 10.841 0.101 2.067 1.00 89.81 131 TRP A CA 1
ATOM 1048 C C . TRP A 1 131 ? 12.166 -0.589 2.380 1.00 89.81 131 TRP A C 1
ATOM 1050 O O . TRP A 1 131 ? 12.438 -1.682 1.905 1.00 89.81 131 TRP A O 1
ATOM 1060 N N . SER A 1 132 ? 13.012 0.053 3.183 1.00 85.00 132 SER A N 1
ATOM 1061 C CA . SER A 1 132 ? 14.292 -0.525 3.606 1.00 85.00 132 SER A CA 1
ATOM 1062 C C . SER A 1 132 ? 14.177 -1.421 4.840 1.00 85.00 132 SER A C 1
ATOM 1064 O O . SER A 1 132 ? 15.136 -2.103 5.177 1.00 85.00 132 SER A O 1
ATOM 1066 N N . GLY A 1 133 ? 13.050 -1.388 5.560 1.00 83.25 133 GLY A N 1
ATOM 1067 C CA . GLY A 1 133 ? 12.882 -2.103 6.832 1.00 83.25 133 GLY A CA 1
ATOM 1068 C C . GLY A 1 133 ? 13.600 -1.472 8.033 1.00 83.25 133 GLY A C 1
ATOM 1069 O O . GLY A 1 133 ? 13.398 -1.911 9.158 1.00 83.25 133 GLY A O 1
ATOM 1070 N N . LEU A 1 134 ? 14.415 -0.430 7.823 1.00 83.12 134 LEU A N 1
ATOM 1071 C CA . LEU A 1 134 ? 15.237 0.189 8.876 1.00 83.12 134 LEU A CA 1
ATOM 1072 C C . LEU A 1 134 ? 14.485 1.239 9.715 1.00 83.12 134 LEU A C 1
ATOM 1074 O O . LEU A 1 134 ? 14.945 1.631 10.784 1.00 83.12 134 LEU A O 1
ATOM 1078 N N . GLY A 1 135 ? 13.347 1.735 9.223 1.00 80.25 135 GLY A N 1
ATOM 1079 C CA . GLY A 1 135 ? 12.542 2.747 9.913 1.00 80.25 135 GLY A CA 1
ATOM 1080 C C . GLY A 1 135 ? 11.492 2.149 10.853 1.00 80.25 135 GLY A C 1
ATOM 1081 O O . GLY A 1 135 ? 11.267 0.946 10.880 1.00 80.25 135 GLY A O 1
ATOM 1082 N N . LYS A 1 136 ? 10.761 2.999 11.582 1.00 82.12 136 LYS A N 1
ATOM 1083 C CA . LYS A 1 136 ? 9.467 2.610 12.165 1.00 82.12 136 LYS A CA 1
ATOM 1084 C C . LYS A 1 136 ? 8.349 3.040 11.221 1.00 82.12 136 LYS A C 1
ATOM 1086 O O . LYS A 1 136 ? 8.261 4.220 10.881 1.00 82.12 136 LYS A O 1
ATOM 1091 N N . LEU A 1 137 ? 7.493 2.103 10.823 1.00 75.62 137 LEU A N 1
ATOM 1092 C CA . LEU A 1 137 ? 6.250 2.424 10.124 1.00 75.62 137 LEU A CA 1
ATOM 1093 C C . LEU A 1 137 ? 5.319 3.163 11.086 1.00 75.62 137 LEU A C 1
ATOM 1095 O O . LEU A 1 137 ? 5.010 2.665 12.169 1.00 75.62 137 LEU A O 1
ATOM 1099 N N . LYS A 1 138 ? 4.868 4.352 10.686 1.00 70.56 138 LYS A N 1
ATOM 1100 C CA . LYS A 1 138 ? 3.732 5.002 11.339 1.00 70.56 138 LYS A CA 1
ATOM 1101 C C . LYS A 1 138 ? 2.471 4.371 10.760 1.00 70.56 138 LYS A C 1
ATOM 1103 O O . LYS A 1 138 ? 2.214 4.517 9.567 1.00 70.56 138 LYS A O 1
ATOM 1108 N N . THR A 1 139 ? 1.776 3.614 11.598 1.00 58.28 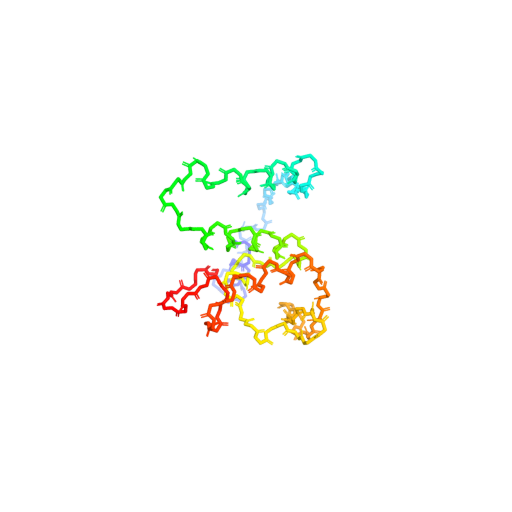139 THR A N 1
ATOM 1109 C CA . THR A 1 139 ? 0.494 2.966 11.295 1.00 58.28 139 THR A CA 1
ATOM 1110 C C . THR A 1 139 ? -0.636 3.718 11.970 1.00 58.28 139 THR A C 1
ATOM 1112 O O . THR A 1 139 ? -0.377 4.314 13.042 1.00 58.28 139 THR A O 1
#

pLDDT: mean 91.71, std 5.69, range [58.28, 97.69]